Protein AF-A0A2N0WK05-F1 (afdb_monomer)

Structure (mmCIF, N/CA/C/O backbone):
data_AF-A0A2N0WK05-F1
#
_entry.id   AF-A0A2N0WK05-F1
#
loop_
_atom_site.group_PDB
_atom_site.id
_atom_site.type_symbol
_atom_site.label_atom_id
_atom_site.label_alt_id
_atom_site.label_comp_id
_atom_site.label_asym_id
_atom_site.label_entity_id
_atom_site.label_seq_id
_atom_site.pdbx_PDB_ins_code
_atom_site.Cartn_x
_atom_site.Cartn_y
_atom_site.Cartn_z
_atom_site.occupancy
_atom_site.B_iso_or_equiv
_atom_site.auth_seq_id
_atom_site.auth_comp_id
_atom_site.auth_asym_id
_atom_site.auth_atom_id
_atom_site.pdbx_PDB_model_num
ATOM 1 N N . MET A 1 1 ? -15.707 -6.111 67.944 1.00 56.09 1 MET A N 1
ATOM 2 C CA . MET A 1 1 ? -16.858 -5.560 67.193 1.00 56.09 1 MET A CA 1
ATOM 3 C C . MET A 1 1 ? -16.724 -6.007 65.743 1.00 56.09 1 MET A C 1
ATOM 5 O O . MET A 1 1 ? -15.690 -5.738 65.147 1.00 56.09 1 MET A O 1
ATOM 9 N N . LYS A 1 2 ? -17.686 -6.770 65.205 1.00 65.88 2 LYS A N 1
ATOM 10 C CA . LYS A 1 2 ? -17.679 -7.183 63.790 1.00 65.88 2 LYS A CA 1
ATOM 11 C C . LYS A 1 2 ? -18.121 -5.987 62.946 1.00 65.88 2 LYS A C 1
ATOM 13 O O . LYS A 1 2 ? -19.257 -5.546 63.071 1.00 65.88 2 LYS A O 1
ATOM 18 N N . SER A 1 3 ? -17.214 -5.458 62.132 1.00 69.88 3 SER A N 1
ATOM 19 C CA . SER A 1 3 ? -17.538 -4.490 61.083 1.00 69.88 3 SER A CA 1
ATOM 20 C C . SER A 1 3 ? -18.570 -5.119 60.139 1.00 69.88 3 SER A C 1
ATOM 22 O O . SER A 1 3 ? -18.295 -6.155 59.534 1.00 69.88 3 SER A O 1
ATOM 24 N N . MET A 1 4 ? -19.775 -4.549 60.061 1.00 72.00 4 MET A N 1
ATOM 25 C CA . MET A 1 4 ? -20.747 -4.926 59.036 1.00 72.00 4 MET A CA 1
ATOM 26 C C . MET A 1 4 ? -20.254 -4.371 57.701 1.00 72.00 4 MET A C 1
ATOM 28 O O . MET A 1 4 ? -20.250 -3.159 57.487 1.00 72.00 4 MET A O 1
ATOM 32 N N . GLN A 1 5 ? -19.822 -5.262 56.813 1.00 75.56 5 GLN A N 1
ATOM 33 C CA . GLN A 1 5 ? -19.446 -4.916 55.449 1.00 75.56 5 GLN A CA 1
ATOM 34 C C . GLN A 1 5 ? -20.690 -4.362 54.735 1.00 75.56 5 GLN A C 1
ATOM 36 O O . GLN A 1 5 ? -21.658 -5.088 54.508 1.00 75.56 5 GLN A O 1
ATOM 41 N N . LYS A 1 6 ? -20.699 -3.059 54.433 1.00 78.12 6 LYS A N 1
ATOM 42 C CA . LYS A 1 6 ? -21.744 -2.449 53.602 1.00 78.12 6 LYS A CA 1
ATOM 43 C C . LYS A 1 6 ? -21.593 -2.996 52.181 1.00 78.12 6 LYS A C 1
ATOM 45 O O . LYS A 1 6 ? -20.545 -2.815 51.567 1.00 78.12 6 LYS A O 1
ATOM 50 N N . GLY A 1 7 ? -22.612 -3.703 51.696 1.00 80.00 7 GLY A N 1
ATOM 51 C CA . GLY A 1 7 ? -22.681 -4.160 50.309 1.00 80.00 7 GLY A CA 1
ATOM 52 C C . GLY A 1 7 ? -22.944 -3.002 49.343 1.00 80.00 7 GLY A C 1
ATOM 53 O O . GLY A 1 7 ? -23.499 -1.978 49.737 1.00 80.00 7 GLY A O 1
ATOM 54 N N . PHE A 1 8 ? -22.544 -3.184 48.085 1.00 82.50 8 PHE A N 1
ATOM 55 C CA . PHE A 1 8 ? -22.825 -2.261 46.982 1.00 82.50 8 PHE A CA 1
ATOM 56 C C . PHE A 1 8 ? -24.321 -2.292 46.635 1.00 82.50 8 PHE A C 1
ATOM 58 O O . PHE A 1 8 ? -24.927 -3.368 46.633 1.00 82.50 8 PHE A O 1
ATOM 65 N N . THR A 1 9 ? -24.932 -1.147 46.332 1.00 92.25 9 THR A N 1
ATOM 66 C CA . THR A 1 9 ? -26.345 -1.103 45.931 1.00 92.25 9 THR A CA 1
ATOM 67 C C . THR A 1 9 ? -26.509 -1.414 44.442 1.00 92.25 9 THR A C 1
ATOM 69 O O . THR A 1 9 ? -25.657 -1.090 43.612 1.00 92.25 9 THR A O 1
ATOM 72 N N . LEU A 1 10 ? -27.647 -2.009 44.071 1.00 90.81 10 LEU A N 1
ATOM 73 C CA . LEU A 1 10 ? -28.000 -2.217 42.660 1.00 90.81 10 LEU A CA 1
ATOM 74 C C . LEU A 1 10 ? -28.067 -0.896 41.881 1.00 90.81 10 LEU A C 1
ATOM 76 O O . LEU A 1 10 ? -27.712 -0.863 40.706 1.00 90.81 10 LEU A O 1
ATOM 80 N N . ILE A 1 11 ? -28.480 0.190 42.539 1.00 92.62 11 ILE A N 1
ATOM 81 C CA . ILE A 1 11 ? -28.566 1.519 41.926 1.00 92.62 11 ILE A CA 1
ATOM 82 C C . ILE A 1 11 ? -27.168 2.053 41.601 1.00 92.62 11 ILE A C 1
ATOM 84 O O . ILE A 1 11 ? -26.949 2.528 40.489 1.00 92.62 11 ILE A O 1
ATOM 88 N N . GLU A 1 12 ? -26.204 1.927 42.518 1.00 91.94 12 GLU A N 1
ATOM 89 C CA . GLU A 1 12 ? -24.815 2.322 42.248 1.00 91.94 12 GLU A CA 1
ATOM 90 C C . GLU A 1 12 ? -24.239 1.532 41.070 1.00 91.94 12 GLU A C 1
ATOM 92 O O . GLU A 1 12 ? -23.604 2.110 40.189 1.00 91.94 12 GLU A O 1
ATOM 97 N N . LEU A 1 13 ? -24.516 0.228 40.996 1.00 90.81 13 LEU A N 1
ATOM 98 C CA . LEU A 1 13 ? -24.045 -0.601 39.889 1.00 90.81 13 LEU A CA 1
ATOM 99 C C . LEU A 1 13 ? -24.690 -0.200 38.552 1.00 90.81 13 LEU A C 1
ATOM 101 O O . LEU A 1 13 ? -23.999 -0.113 37.538 1.00 90.81 13 LEU A O 1
ATOM 105 N N . MET A 1 14 ? -25.988 0.109 38.537 1.00 93.00 14 MET A N 1
ATOM 106 C CA . MET A 1 14 ? -26.691 0.556 37.329 1.00 93.00 14 MET A CA 1
ATOM 107 C C . MET A 1 14 ? -26.177 1.901 36.803 1.00 93.00 14 MET A C 1
ATOM 109 O O . MET A 1 14 ? -26.018 2.057 35.592 1.00 93.00 14 MET A O 1
ATOM 113 N N . ILE A 1 15 ? -25.866 2.854 37.689 1.00 95.50 15 ILE A N 1
ATOM 114 C CA . ILE A 1 15 ? -25.295 4.149 37.288 1.00 95.50 15 ILE A CA 1
ATOM 115 C C . ILE A 1 15 ? -23.909 3.951 36.667 1.00 95.50 15 ILE A C 1
ATOM 117 O O . ILE A 1 15 ? -23.612 4.532 35.623 1.00 95.50 15 ILE A O 1
ATOM 121 N N . VAL A 1 16 ? -23.074 3.092 37.259 1.00 96.25 16 VAL A N 1
ATOM 122 C CA . VAL A 1 16 ? -21.741 2.788 36.718 1.00 96.25 16 VAL A CA 1
ATOM 123 C C . VAL A 1 16 ? -21.843 2.181 35.317 1.00 96.25 16 VAL A C 1
ATOM 125 O O . VAL A 1 16 ? -21.146 2.630 34.407 1.00 96.25 16 VAL A O 1
ATOM 128 N N . VAL A 1 17 ? -22.747 1.220 35.105 1.00 95.50 17 VAL A N 1
ATOM 129 C CA . VAL A 1 17 ? -22.964 0.616 33.779 1.00 95.50 17 VAL A CA 1
ATOM 130 C C . VAL A 1 17 ? -23.459 1.652 32.767 1.00 95.50 17 VAL A C 1
ATOM 132 O O . VAL A 1 17 ? -22.986 1.655 31.631 1.00 95.50 17 VAL A O 1
ATOM 135 N N . ALA A 1 18 ? -24.349 2.567 33.166 1.00 96.38 18 ALA A N 1
ATOM 136 C CA . ALA A 1 18 ? -24.832 3.632 32.288 1.00 96.38 18 ALA A CA 1
ATOM 137 C C . ALA A 1 18 ? -23.696 4.566 31.829 1.00 96.38 18 ALA A C 1
ATOM 139 O O . ALA A 1 18 ? -23.585 4.866 30.639 1.00 96.38 18 ALA A O 1
ATOM 140 N N . ILE A 1 19 ? -22.811 4.971 32.744 1.00 97.19 19 ILE A N 1
ATOM 141 C CA . ILE A 1 19 ? -21.651 5.816 32.418 1.00 97.19 19 ILE A CA 1
ATOM 142 C C . ILE A 1 19 ? -20.679 5.067 31.495 1.00 97.19 19 ILE A C 1
ATOM 144 O O . ILE A 1 19 ? -20.250 5.621 30.481 1.00 97.19 19 ILE A O 1
ATOM 148 N N . ILE A 1 20 ? -20.371 3.799 31.796 1.00 96.62 20 ILE A N 1
ATOM 149 C CA . ILE A 1 20 ? -19.519 2.958 30.938 1.00 96.62 20 ILE A CA 1
ATOM 150 C C . ILE A 1 20 ? -20.136 2.817 29.542 1.00 96.62 20 ILE A C 1
ATOM 152 O O . ILE A 1 20 ? -19.410 2.905 28.555 1.00 96.62 20 ILE A O 1
ATOM 156 N N . GLY A 1 21 ? -21.459 2.662 29.440 1.00 96.56 21 GLY A N 1
ATOM 157 C CA . GLY A 1 21 ? -22.171 2.575 28.165 1.00 96.56 21 GLY A CA 1
ATOM 158 C C . GLY A 1 21 ? -21.974 3.810 27.282 1.00 96.56 21 GLY A C 1
ATOM 159 O O . GLY A 1 21 ? -21.650 3.674 26.102 1.00 96.56 21 GLY A O 1
ATOM 160 N N . ILE A 1 22 ? -22.093 5.013 27.856 1.00 96.12 22 ILE A N 1
ATOM 161 C CA . ILE A 1 22 ? -21.879 6.277 27.128 1.00 96.12 22 ILE A CA 1
ATOM 162 C C . ILE A 1 22 ? -20.422 6.397 26.664 1.00 96.12 22 ILE A C 1
ATOM 164 O O . ILE A 1 22 ? -20.163 6.712 25.501 1.00 96.12 22 ILE A O 1
ATOM 168 N N . LEU A 1 23 ? -19.463 6.110 27.551 1.00 96.38 23 LEU A N 1
ATOM 169 C CA . LEU A 1 23 ? -18.039 6.176 27.215 1.00 96.38 23 LEU A CA 1
ATOM 170 C C . LEU A 1 23 ? -17.668 5.159 26.129 1.00 96.38 23 LEU A C 1
ATOM 172 O O . LEU A 1 23 ? -16.959 5.501 25.183 1.00 96.38 23 LEU A O 1
ATOM 176 N N . ALA A 1 24 ? -18.180 3.930 26.224 1.00 95.12 24 ALA A N 1
ATOM 177 C CA . ALA A 1 24 ? -17.930 2.865 25.259 1.00 95.12 24 ALA A CA 1
ATOM 178 C C . ALA A 1 24 ? -18.468 3.210 23.862 1.00 95.12 24 ALA A C 1
ATOM 180 O O . ALA A 1 24 ? -17.778 2.961 22.872 1.00 95.12 24 ALA A O 1
ATOM 181 N N . ALA A 1 25 ? -19.647 3.836 23.772 1.00 95.00 25 ALA A N 1
ATOM 182 C CA . ALA A 1 25 ? -20.251 4.229 22.497 1.00 95.00 25 ALA A CA 1
ATOM 183 C C . ALA A 1 25 ? -19.368 5.195 21.683 1.00 95.00 25 ALA A C 1
ATOM 185 O O . ALA A 1 25 ? -19.354 5.125 20.456 1.00 95.00 25 ALA A O 1
ATOM 186 N N . ILE A 1 26 ? -18.600 6.061 22.350 1.00 93.38 26 ILE A N 1
ATOM 187 C CA . ILE A 1 26 ? -17.682 7.013 21.702 1.00 93.38 26 ILE A CA 1
ATOM 188 C C . ILE A 1 26 ? -16.287 6.396 21.526 1.00 93.38 26 ILE A C 1
ATOM 190 O O . ILE A 1 26 ? -15.659 6.538 20.474 1.00 93.38 26 ILE A O 1
ATOM 194 N N . ALA A 1 27 ? -15.793 5.693 22.549 1.00 93.19 27 ALA A N 1
ATOM 195 C CA . ALA A 1 27 ? -14.431 5.173 22.578 1.00 93.19 27 ALA A CA 1
ATOM 196 C C . ALA A 1 27 ? -14.214 4.009 21.602 1.00 93.19 27 ALA A C 1
ATOM 198 O O . ALA A 1 27 ? -13.174 3.955 20.944 1.00 93.19 27 ALA A O 1
ATOM 199 N N . ILE A 1 28 ? -15.181 3.093 21.465 1.00 93.06 28 ILE A N 1
ATOM 200 C CA . ILE A 1 28 ? -15.025 1.896 20.624 1.00 93.06 28 ILE A CA 1
ATOM 201 C C . ILE A 1 28 ? -14.844 2.268 19.139 1.00 93.06 28 ILE A C 1
ATOM 203 O O . ILE A 1 28 ? -13.849 1.828 18.554 1.00 93.06 28 ILE A O 1
ATOM 207 N N . PRO A 1 29 ? -15.697 3.105 18.510 1.00 91.19 29 PRO A N 1
ATOM 208 C CA . PRO A 1 29 ? -15.520 3.474 17.101 1.00 91.19 29 PRO A CA 1
ATOM 209 C C . PRO A 1 29 ? -14.219 4.245 16.833 1.00 91.19 29 PRO A C 1
ATOM 211 O O . PRO A 1 29 ? -13.572 4.062 15.792 1.00 91.19 29 PRO A O 1
ATOM 214 N N . ALA A 1 30 ? -13.807 5.096 17.779 1.00 92.44 30 ALA A N 1
ATOM 215 C CA . ALA A 1 30 ? -12.555 5.839 17.692 1.00 92.44 30 ALA A CA 1
ATOM 216 C C . ALA A 1 30 ? -11.341 4.897 17.755 1.00 92.44 30 ALA A C 1
ATOM 218 O O . ALA A 1 30 ? -10.457 4.971 16.895 1.00 92.44 30 ALA A O 1
ATOM 219 N N . TYR A 1 31 ? -11.332 3.961 18.708 1.00 94.44 31 TYR A N 1
ATOM 220 C CA . TYR A 1 31 ? -10.274 2.962 18.859 1.00 94.44 31 TYR A CA 1
ATOM 221 C C . TYR A 1 31 ? -10.195 2.016 17.653 1.00 94.44 31 TYR A C 1
ATOM 223 O O . TYR A 1 31 ? -9.109 1.753 17.134 1.00 94.44 31 TYR A O 1
ATOM 231 N N . GLN A 1 32 ? -11.336 1.566 17.126 1.00 93.12 32 GLN A N 1
ATOM 232 C CA . GLN A 1 32 ? -11.389 0.787 15.884 1.00 93.12 32 GLN A CA 1
ATOM 233 C C . GLN A 1 32 ? -10.756 1.557 14.719 1.00 93.12 32 GLN A C 1
ATOM 235 O O . GLN A 1 32 ? -9.907 1.031 14.007 1.00 93.12 32 GLN A O 1
ATOM 240 N N . SER A 1 33 ? -11.089 2.839 14.560 1.00 93.19 33 SER A N 1
ATOM 241 C CA . SER A 1 33 ? -10.515 3.653 13.484 1.00 93.19 33 SER A CA 1
ATOM 242 C C . SER A 1 33 ? -9.012 3.896 13.643 1.00 93.19 33 SER A C 1
ATOM 244 O O . SER A 1 33 ? -8.307 4.041 12.645 1.00 93.19 33 SER A O 1
ATOM 246 N N . TYR A 1 34 ? -8.511 3.962 14.877 1.00 94.19 34 TYR A N 1
ATOM 247 C CA . TYR A 1 34 ? -7.077 4.039 15.152 1.00 94.19 34 TYR A CA 1
ATOM 248 C C . TYR A 1 34 ? -6.370 2.722 14.810 1.00 94.19 34 TYR A C 1
ATOM 250 O O . TYR A 1 34 ? -5.414 2.723 14.042 1.00 94.19 34 TYR A O 1
ATOM 258 N N . THR A 1 35 ? -6.885 1.589 15.293 1.00 95.06 35 THR A N 1
ATOM 259 C CA . THR A 1 35 ? -6.287 0.271 15.024 1.00 95.06 35 THR A CA 1
ATOM 260 C C . THR A 1 35 ? -6.274 -0.072 13.534 1.00 95.06 35 THR A C 1
ATOM 262 O O . THR A 1 35 ? -5.276 -0.598 13.045 1.00 95.06 35 THR A O 1
ATOM 265 N N . ILE A 1 36 ? -7.324 0.285 12.785 1.00 95.94 36 ILE A N 1
ATOM 266 C CA . ILE A 1 36 ? -7.351 0.136 11.323 1.00 95.94 36 ILE A CA 1
ATOM 267 C C . ILE A 1 36 ? -6.244 0.979 10.669 1.00 95.94 36 ILE A C 1
ATOM 269 O O . ILE A 1 36 ? -5.499 0.448 9.852 1.00 95.94 36 ILE A O 1
ATOM 273 N N . ARG A 1 37 ? -6.073 2.253 11.056 1.00 95.94 37 ARG A N 1
ATOM 274 C CA . ARG A 1 37 ? -4.995 3.125 10.538 1.00 95.94 37 ARG A CA 1
ATOM 275 C C . ARG A 1 37 ? -3.596 2.566 10.803 1.00 95.94 37 ARG A C 1
ATOM 277 O O . ARG A 1 37 ? -2.729 2.632 9.929 1.00 95.94 37 ARG A O 1
ATOM 284 N N . THR A 1 38 ? -3.378 1.989 11.983 1.00 95.12 38 THR A N 1
ATOM 285 C CA . THR A 1 38 ? -2.098 1.358 12.332 1.00 95.12 38 THR A CA 1
ATOM 286 C C . THR A 1 38 ? -1.820 0.149 11.438 1.00 95.12 38 THR A C 1
ATOM 288 O O . THR A 1 38 ? -0.740 0.047 10.864 1.00 95.12 38 THR A O 1
ATOM 291 N N . LYS A 1 39 ? -2.816 -0.721 11.241 1.00 95.81 39 LYS A N 1
ATOM 292 C CA . LYS A 1 39 ? -2.711 -1.898 10.361 1.00 95.81 39 LYS A CA 1
ATOM 293 C C . LYS A 1 39 ? -2.584 -1.531 8.877 1.00 95.81 39 LYS A C 1
ATOM 295 O O . LYS A 1 39 ? -1.922 -2.226 8.118 1.00 95.81 39 LYS A O 1
ATOM 300 N N . VAL A 1 40 ? -3.180 -0.420 8.446 1.00 96.56 40 VAL A N 1
ATOM 301 C CA . VAL A 1 40 ? -2.957 0.127 7.099 1.00 96.56 40 VAL A CA 1
ATOM 302 C C . VAL A 1 40 ? -1.494 0.525 6.928 1.00 96.56 40 VAL A C 1
ATOM 304 O O . VAL A 1 40 ? -0.852 0.123 5.958 1.00 96.56 40 VAL A O 1
ATOM 307 N N . THR A 1 41 ? -0.956 1.270 7.894 1.00 95.50 41 THR A N 1
ATOM 308 C CA . THR A 1 41 ? 0.445 1.709 7.880 1.00 95.50 41 THR A CA 1
ATOM 309 C C . THR A 1 41 ? 1.411 0.524 7.882 1.00 95.50 41 THR A C 1
ATOM 311 O O . THR A 1 41 ? 2.408 0.576 7.172 1.00 95.50 41 THR A O 1
ATOM 314 N N . GLU A 1 42 ? 1.094 -0.574 8.575 1.00 95.56 42 GLU A N 1
ATOM 315 C CA . GLU A 1 42 ? 1.864 -1.827 8.502 1.00 95.56 42 GLU A CA 1
ATOM 316 C C . GLU A 1 42 ? 2.053 -2.288 7.045 1.00 95.56 42 GLU A C 1
ATOM 318 O O . GLU A 1 42 ? 3.182 -2.522 6.615 1.00 95.56 42 GLU A O 1
ATOM 323 N N . GLY A 1 43 ? 0.985 -2.317 6.240 1.00 96.00 43 GLY A N 1
ATOM 324 C CA . GLY A 1 43 ? 1.084 -2.665 4.817 1.00 96.00 43 GLY A CA 1
ATOM 325 C C . GLY A 1 43 ? 1.996 -1.730 4.021 1.00 96.00 43 GLY A C 1
ATOM 326 O O . GLY A 1 43 ? 2.810 -2.195 3.226 1.00 96.00 43 GLY A O 1
ATOM 327 N N . LEU A 1 44 ? 1.941 -0.423 4.292 1.00 96.50 44 LEU A N 1
ATOM 328 C CA . LEU A 1 44 ? 2.844 0.554 3.672 1.00 96.50 44 LEU A CA 1
ATOM 329 C C . LEU A 1 44 ? 4.308 0.338 4.084 1.00 96.50 44 LEU A C 1
ATOM 331 O O . LEU A 1 44 ? 5.204 0.501 3.257 1.00 96.50 44 LEU A O 1
ATOM 335 N N . THR A 1 45 ? 4.561 -0.049 5.340 1.00 96.69 45 THR A N 1
ATOM 336 C CA . THR A 1 45 ? 5.918 -0.368 5.810 1.00 96.69 45 THR A CA 1
ATOM 337 C C . THR A 1 45 ? 6.454 -1.645 5.173 1.00 96.69 45 THR A C 1
ATOM 339 O O . THR A 1 45 ? 7.597 -1.658 4.724 1.00 96.69 45 THR A O 1
ATOM 342 N N . LEU A 1 46 ? 5.627 -2.685 5.038 1.00 96.31 46 LEU A N 1
ATOM 343 C CA . LEU A 1 46 ? 6.001 -3.932 4.366 1.00 96.31 46 LEU A CA 1
ATOM 344 C C . LEU A 1 46 ? 6.283 -3.708 2.872 1.00 96.31 46 LEU A C 1
ATOM 346 O O . LEU A 1 46 ? 7.201 -4.307 2.313 1.00 96.31 46 LEU A O 1
ATOM 350 N N . ALA A 1 47 ? 5.552 -2.787 2.240 1.00 97.31 47 ALA A N 1
ATOM 351 C CA . ALA A 1 47 ? 5.769 -2.407 0.850 1.00 97.31 47 ALA A CA 1
ATOM 352 C C . ALA A 1 47 ? 7.045 -1.572 0.623 1.00 97.31 47 ALA A C 1
ATOM 354 O O . ALA A 1 47 ? 7.427 -1.360 -0.526 1.00 97.31 47 ALA A O 1
ATOM 355 N N . SER A 1 48 ? 7.737 -1.103 1.670 1.00 97.12 48 SER A N 1
ATOM 356 C CA . SER A 1 48 ? 8.989 -0.343 1.504 1.00 97.12 48 SER A CA 1
ATOM 357 C C . SER A 1 48 ? 10.087 -1.166 0.820 1.00 97.12 48 SER A C 1
ATOM 359 O O . SER A 1 48 ? 10.756 -0.660 -0.077 1.00 97.12 48 SER A O 1
ATOM 361 N N . ALA A 1 49 ? 10.207 -2.453 1.159 1.00 96.56 49 ALA A N 1
ATOM 362 C CA . ALA A 1 49 ? 11.133 -3.367 0.496 1.00 96.56 49 ALA A CA 1
ATOM 363 C C . ALA A 1 49 ? 10.755 -3.595 -0.979 1.00 96.56 49 ALA A C 1
ATOM 365 O O . ALA A 1 49 ? 11.633 -3.612 -1.839 1.00 96.56 49 ALA A O 1
ATOM 366 N N . ALA A 1 50 ? 9.455 -3.674 -1.291 1.00 97.75 50 ALA A N 1
ATOM 367 C CA . ALA A 1 50 ? 8.976 -3.754 -2.671 1.00 97.75 50 ALA A CA 1
ATOM 368 C C . ALA A 1 50 ? 9.324 -2.486 -3.471 1.00 97.75 50 ALA A C 1
ATOM 370 O O . ALA A 1 50 ? 9.770 -2.586 -4.612 1.00 97.75 50 ALA A O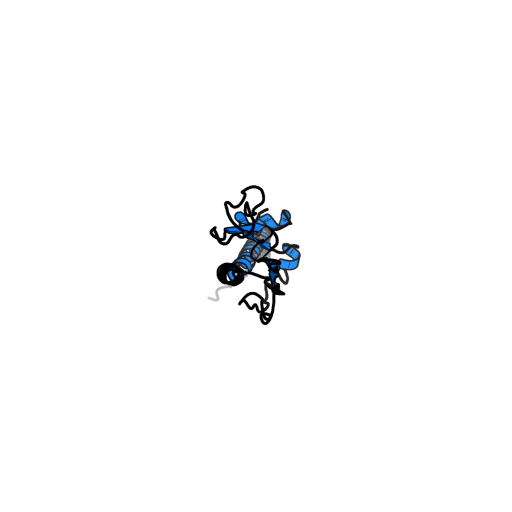 1
ATOM 371 N N . LYS A 1 51 ? 9.201 -1.292 -2.868 1.00 98.00 51 LYS A N 1
ATOM 372 C CA . LYS A 1 51 ? 9.620 -0.028 -3.503 1.00 98.00 51 LYS A CA 1
ATOM 373 C C . LYS A 1 51 ? 11.102 -0.035 -3.862 1.00 98.00 51 LYS A C 1
ATOM 375 O O . LYS A 1 51 ? 11.463 0.347 -4.974 1.00 98.00 51 LYS A O 1
ATOM 380 N N . THR A 1 52 ? 11.948 -0.483 -2.937 1.00 97.44 52 THR A N 1
ATOM 381 C CA . THR A 1 52 ? 13.389 -0.616 -3.182 1.00 97.44 52 THR A CA 1
ATOM 382 C C . THR A 1 52 ? 13.663 -1.595 -4.318 1.00 97.44 52 THR A C 1
ATOM 384 O O . THR A 1 52 ? 14.409 -1.256 -5.230 1.00 97.44 52 THR A O 1
ATOM 387 N N . ALA A 1 53 ? 13.003 -2.757 -4.325 1.00 97.19 53 ALA A N 1
ATOM 388 C CA . ALA A 1 53 ? 13.188 -3.758 -5.372 1.00 97.19 53 ALA A CA 1
ATOM 389 C C . ALA A 1 53 ? 12.781 -3.245 -6.762 1.00 97.19 53 ALA A C 1
ATOM 391 O O . ALA A 1 53 ? 13.480 -3.514 -7.739 1.00 97.19 53 ALA A O 1
ATOM 392 N N . VAL A 1 54 ? 11.692 -2.472 -6.866 1.00 97.31 54 VAL A N 1
ATOM 393 C CA . VAL A 1 54 ? 11.297 -1.805 -8.120 1.00 97.31 54 VAL A CA 1
ATOM 394 C C . VAL A 1 54 ? 12.371 -0.821 -8.573 1.00 97.31 54 VAL A C 1
ATOM 396 O O . VAL A 1 54 ? 12.795 -0.879 -9.726 1.00 97.31 54 VAL A O 1
ATOM 399 N N . ALA A 1 55 ? 12.833 0.052 -7.674 1.00 96.38 55 ALA A N 1
ATOM 400 C CA . ALA A 1 55 ? 13.832 1.066 -7.998 1.00 96.38 55 ALA A CA 1
ATOM 401 C C . ALA A 1 55 ? 15.170 0.446 -8.434 1.00 96.38 55 ALA A C 1
ATOM 403 O O . ALA A 1 55 ? 15.737 0.862 -9.440 1.00 96.38 55 ALA A O 1
ATOM 404 N N . GLU A 1 56 ? 15.650 -0.578 -7.727 1.00 95.19 56 GLU A N 1
ATOM 405 C CA . GLU A 1 56 ? 16.889 -1.286 -8.060 1.00 95.19 56 GLU A CA 1
ATOM 406 C C . GLU A 1 56 ? 16.769 -2.057 -9.380 1.00 95.19 56 GLU A C 1
ATOM 408 O O . GLU A 1 56 ? 17.644 -1.961 -10.242 1.00 95.19 56 GLU A O 1
ATOM 413 N N . THR A 1 57 ? 15.666 -2.784 -9.578 1.00 95.31 57 THR A N 1
ATOM 414 C CA . THR A 1 57 ? 15.437 -3.548 -10.814 1.00 95.31 57 THR A CA 1
ATOM 415 C C . THR A 1 57 ? 15.388 -2.618 -12.023 1.00 95.31 57 THR A C 1
ATOM 417 O O . THR A 1 57 ? 15.967 -2.931 -13.061 1.00 95.31 57 THR A O 1
ATOM 420 N N . PHE A 1 58 ? 14.732 -1.464 -11.891 1.00 95.00 58 PHE A N 1
ATOM 421 C CA . PHE A 1 58 ? 14.660 -0.475 -12.961 1.00 95.00 58 PHE A CA 1
ATOM 422 C C . PHE A 1 58 ? 16.009 0.218 -13.213 1.00 95.00 58 PHE A C 1
ATOM 424 O O . PHE A 1 58 ? 16.360 0.450 -14.362 1.00 95.00 58 PHE A O 1
ATOM 431 N N . ALA A 1 59 ? 16.791 0.504 -12.168 1.00 93.38 59 ALA A N 1
ATOM 432 C CA . ALA A 1 59 ? 18.098 1.151 -12.304 1.00 93.38 59 ALA A CA 1
ATOM 433 C C . ALA A 1 59 ? 19.194 0.228 -12.869 1.00 93.38 59 ALA A C 1
ATOM 435 O O . ALA A 1 59 ? 20.163 0.704 -13.453 1.00 93.38 59 ALA A O 1
ATOM 436 N N . THR A 1 60 ? 19.079 -1.086 -12.666 1.00 93.00 60 THR A N 1
ATOM 437 C CA . THR A 1 60 ? 20.089 -2.067 -13.107 1.00 93.00 60 THR A CA 1
ATOM 438 C C . THR A 1 60 ? 19.788 -2.668 -14.478 1.00 93.00 60 THR A C 1
ATOM 440 O O . THR A 1 60 ? 20.696 -3.162 -15.152 1.00 93.00 60 THR A O 1
ATOM 443 N N . ARG A 1 61 ? 18.526 -2.639 -14.920 1.00 91.94 61 ARG A N 1
ATOM 444 C CA . ARG A 1 61 ? 18.127 -3.133 -16.240 1.00 91.94 61 ARG A CA 1
ATOM 445 C C . ARG A 1 61 ? 18.170 -2.013 -17.266 1.00 91.94 61 ARG A C 1
ATOM 447 O O . ARG A 1 61 ? 17.423 -1.054 -17.183 1.00 91.94 61 ARG A O 1
ATOM 454 N N . ASN A 1 62 ? 18.984 -2.194 -18.299 1.00 89.62 62 ASN A N 1
ATOM 455 C CA . ASN A 1 62 ? 19.096 -1.207 -19.375 1.00 89.62 62 ASN A CA 1
ATOM 456 C C . ASN A 1 62 ? 18.107 -1.445 -20.528 1.00 89.62 62 ASN A C 1
ATOM 458 O O . ASN A 1 62 ? 17.840 -0.523 -21.290 1.00 89.62 62 ASN A O 1
ATOM 462 N N . THR A 1 63 ? 17.600 -2.675 -20.698 1.00 92.88 63 THR A N 1
ATOM 463 C CA . THR A 1 63 ? 16.708 -3.065 -21.807 1.00 92.88 63 THR A CA 1
ATOM 464 C C . THR A 1 63 ? 15.783 -4.221 -21.418 1.00 92.88 63 THR A C 1
ATOM 466 O O . THR A 1 63 ? 16.044 -4.941 -20.449 1.00 92.88 63 THR A O 1
ATOM 469 N N . GLY A 1 64 ? 14.733 -4.430 -22.217 1.00 93.62 64 GLY A N 1
ATOM 470 C CA . GLY A 1 64 ? 13.832 -5.576 -22.115 1.00 93.62 64 GLY A CA 1
ATOM 471 C C . GLY A 1 64 ? 12.713 -5.399 -21.091 1.00 93.62 64 GLY A C 1
ATOM 472 O O . GLY A 1 64 ? 12.506 -4.315 -20.550 1.00 93.62 64 GLY A O 1
ATOM 473 N N . ALA A 1 65 ? 11.988 -6.490 -20.847 1.00 95.88 65 ALA A N 1
ATOM 474 C CA . ALA A 1 65 ? 10.855 -6.530 -19.932 1.00 95.88 65 ALA A CA 1
ATOM 475 C C . ALA A 1 65 ? 11.259 -6.988 -18.518 1.00 95.88 65 ALA A C 1
ATOM 477 O O . ALA A 1 65 ? 12.254 -7.697 -18.322 1.00 95.88 65 ALA A O 1
ATOM 478 N N . VAL A 1 66 ? 10.429 -6.631 -17.541 1.00 96.44 66 VAL A N 1
ATOM 479 C CA . VAL A 1 66 ? 10.444 -7.155 -16.170 1.00 96.44 66 VAL A CA 1
ATOM 480 C C . VAL A 1 66 ? 9.137 -7.893 -15.932 1.00 96.44 66 VAL A C 1
ATOM 482 O O . VAL A 1 66 ? 8.056 -7.328 -16.104 1.00 96.44 66 VAL A O 1
ATOM 485 N N . ALA A 1 67 ? 9.222 -9.158 -15.528 1.00 96.69 67 ALA A N 1
ATOM 486 C CA . ALA A 1 67 ? 8.034 -9.944 -15.225 1.00 96.69 67 ALA A CA 1
ATOM 487 C C . ALA A 1 67 ? 7.334 -9.413 -13.963 1.00 96.69 67 ALA A C 1
ATOM 489 O O . ALA A 1 67 ? 7.990 -9.041 -12.988 1.00 96.69 67 ALA A O 1
ATOM 490 N N . ALA A 1 68 ? 6.000 -9.415 -13.961 1.00 97.25 68 ALA A N 1
ATOM 491 C CA . ALA A 1 68 ? 5.215 -9.046 -12.786 1.00 97.25 68 ALA A CA 1
ATOM 492 C C . ALA A 1 68 ? 5.482 -10.000 -11.609 1.00 97.25 68 ALA A C 1
ATOM 494 O O . ALA A 1 68 ? 5.698 -11.198 -11.803 1.00 97.25 68 ALA A O 1
ATOM 495 N N . TYR A 1 69 ? 5.406 -9.474 -10.389 1.00 97.62 69 TYR A N 1
ATOM 496 C CA . TYR A 1 69 ? 5.412 -10.267 -9.166 1.00 97.62 69 TYR A CA 1
ATOM 497 C C . TYR A 1 69 ? 3.978 -10.448 -8.659 1.00 97.62 69 TYR A C 1
ATOM 499 O O . TYR A 1 69 ? 3.266 -9.474 -8.411 1.00 97.62 69 TYR A O 1
ATOM 507 N N . ALA A 1 70 ? 3.560 -11.704 -8.477 1.00 95.19 70 ALA A N 1
ATOM 508 C CA . ALA A 1 70 ? 2.181 -12.072 -8.137 1.00 95.19 70 ALA A CA 1
ATOM 509 C C . ALA A 1 70 ? 1.728 -11.598 -6.744 1.00 95.19 70 ALA A C 1
ATOM 511 O O . ALA A 1 70 ? 0.532 -11.528 -6.468 1.00 95.19 70 ALA A O 1
ATOM 512 N N . GLY A 1 71 ? 2.677 -11.255 -5.872 1.00 95.44 71 GLY A N 1
ATOM 513 C CA . GLY A 1 71 ? 2.401 -10.615 -4.594 1.00 95.44 71 GLY A CA 1
ATOM 514 C C . GLY A 1 71 ? 2.548 -11.487 -3.364 1.00 95.44 71 GLY A C 1
ATOM 515 O O . GLY A 1 71 ? 2.455 -10.952 -2.264 1.00 95.44 71 GLY A O 1
ATOM 516 N N . THR A 1 72 ? 2.807 -12.783 -3.529 1.00 95.81 72 THR A N 1
ATOM 517 C CA . THR A 1 72 ? 3.141 -13.722 -2.452 1.00 95.81 72 THR A CA 1
ATOM 518 C C . THR A 1 72 ? 4.062 -14.822 -2.966 1.00 95.81 72 THR A C 1
ATOM 520 O O . THR A 1 72 ? 3.936 -15.229 -4.121 1.00 95.81 72 THR A O 1
ATOM 523 N N . GLY A 1 73 ? 4.875 -15.391 -2.080 1.00 94.12 73 GLY A N 1
ATOM 524 C CA . GLY A 1 73 ? 5.752 -16.515 -2.382 1.00 94.12 73 GLY A CA 1
ATOM 525 C C . GLY A 1 73 ? 7.081 -16.085 -2.993 1.00 94.12 73 GLY A C 1
ATOM 526 O O . GLY A 1 73 ? 7.501 -14.935 -2.865 1.00 94.12 73 GLY A O 1
ATOM 527 N N . ALA A 1 74 ? 7.751 -17.050 -3.619 1.00 93.06 74 ALA A N 1
ATOM 528 C CA . ALA A 1 74 ? 9.052 -16.824 -4.225 1.00 93.06 74 ALA A CA 1
ATOM 529 C C . ALA A 1 74 ? 8.951 -15.926 -5.464 1.00 93.06 74 ALA A C 1
ATOM 531 O O . ALA A 1 74 ? 7.966 -15.963 -6.211 1.00 93.06 74 ALA A O 1
ATOM 532 N N . SER A 1 75 ? 10.001 -15.146 -5.693 1.00 89.12 75 SER A N 1
ATOM 533 C CA . SER A 1 75 ? 10.139 -14.347 -6.908 1.00 89.12 75 SER A CA 1
ATOM 534 C C . SER A 1 75 ? 10.289 -15.258 -8.134 1.00 89.12 75 SER A C 1
ATOM 536 O O . SER A 1 75 ? 10.896 -16.329 -8.076 1.00 89.12 75 SER A O 1
ATOM 538 N N . VAL A 1 76 ? 9.713 -14.853 -9.268 1.00 87.31 76 VAL A N 1
ATOM 539 C CA . VAL A 1 76 ? 9.887 -15.575 -10.539 1.00 87.31 76 VAL A CA 1
ATOM 540 C C . VAL A 1 76 ? 11.110 -15.046 -11.285 1.00 87.31 76 VAL A C 1
ATOM 542 O O . VAL A 1 76 ? 11.447 -13.864 -11.197 1.00 87.31 76 VAL A O 1
ATOM 545 N N . ALA A 1 77 ? 11.779 -15.913 -12.048 1.00 87.88 77 ALA A N 1
ATOM 546 C CA . ALA A 1 77 ? 12.950 -15.524 -12.828 1.00 87.88 77 ALA A CA 1
ATOM 547 C C . ALA A 1 77 ? 12.632 -14.341 -13.763 1.00 87.88 77 ALA A C 1
ATOM 549 O O . ALA A 1 77 ? 11.639 -14.355 -14.488 1.00 87.88 77 ALA A O 1
ATOM 550 N N . GLY A 1 78 ? 13.482 -13.311 -13.744 1.00 88.69 78 GLY A N 1
ATOM 551 C CA . GLY A 1 78 ? 13.275 -12.092 -14.535 1.00 88.69 78 GLY A CA 1
ATOM 552 C C . GLY A 1 78 ? 12.273 -11.092 -13.943 1.00 88.69 78 GLY A C 1
ATOM 553 O O . GLY A 1 78 ? 11.986 -10.086 -14.593 1.00 88.69 78 GLY A O 1
ATOM 554 N N . SER A 1 79 ? 11.764 -11.342 -12.734 1.00 93.88 79 SER A N 1
ATOM 555 C CA . SER A 1 79 ? 10.993 -10.376 -11.946 1.00 93.88 79 SER A CA 1
ATOM 556 C C . SER A 1 79 ? 11.891 -9.589 -10.981 1.00 93.88 79 SER A C 1
ATOM 558 O O . SER A 1 79 ? 13.119 -9.595 -11.092 1.00 93.88 79 SER A O 1
ATOM 560 N N . TYR A 1 80 ? 11.254 -8.887 -10.050 1.00 94.94 80 TYR A N 1
ATOM 561 C CA . TYR A 1 80 ? 11.869 -8.127 -8.972 1.00 94.94 80 TYR A CA 1
ATOM 562 C C . TYR A 1 80 ? 12.524 -9.059 -7.948 1.00 94.94 80 TYR A C 1
ATOM 564 O O . TYR A 1 80 ? 11.974 -10.111 -7.624 1.00 94.94 80 TYR A O 1
ATOM 572 N N . GLY A 1 81 ? 13.662 -8.642 -7.385 1.00 93.12 81 GLY A N 1
ATOM 573 C CA . GLY A 1 81 ? 14.322 -9.310 -6.255 1.00 93.12 81 GLY A CA 1
ATOM 574 C C . GLY A 1 81 ? 13.571 -9.101 -4.936 1.00 93.12 81 GLY A C 1
ATOM 575 O O . GLY A 1 81 ? 14.122 -8.558 -3.983 1.00 93.12 81 GLY A O 1
ATOM 576 N N . TYR A 1 82 ? 12.289 -9.455 -4.905 1.00 95.12 82 TYR A N 1
ATOM 577 C CA . TYR A 1 82 ? 11.388 -9.245 -3.781 1.00 95.12 82 TYR A CA 1
ATOM 578 C C . TYR A 1 82 ? 10.511 -10.469 -3.567 1.00 95.12 82 TYR A C 1
ATOM 580 O O . TYR A 1 82 ? 9.934 -11.008 -4.509 1.00 95.12 82 TYR A O 1
ATOM 588 N N . GLU A 1 83 ? 10.375 -10.860 -2.306 1.00 95.25 83 GLU A N 1
ATOM 589 C CA . GLU A 1 83 ? 9.504 -11.944 -1.879 1.00 95.25 83 GLU A CA 1
ATOM 590 C C . GLU A 1 83 ? 8.656 -11.470 -0.710 1.00 95.25 83 GLU A C 1
ATOM 592 O O . GLU A 1 83 ? 9.074 -10.650 0.113 1.00 95.25 83 GLU A O 1
ATOM 597 N N . TYR A 1 84 ? 7.441 -11.992 -0.642 1.00 96.56 84 TYR A N 1
ATOM 598 C CA . TYR A 1 84 ? 6.484 -11.625 0.383 1.00 96.56 84 TYR A CA 1
ATOM 599 C C . TYR A 1 84 ? 5.735 -12.854 0.865 1.00 96.56 84 TYR A C 1
ATOM 601 O O . TYR A 1 84 ? 5.181 -13.615 0.074 1.00 96.56 84 TYR A O 1
ATOM 609 N N . THR A 1 85 ? 5.658 -13.008 2.179 1.00 96.12 85 THR A N 1
ATOM 610 C CA . THR A 1 85 ? 4.817 -14.018 2.815 1.00 96.12 85 THR A CA 1
ATOM 611 C C . THR A 1 85 ? 3.588 -13.326 3.378 1.00 96.12 85 THR A C 1
ATOM 613 O O . THR A 1 85 ? 3.718 -12.378 4.153 1.00 96.12 85 THR A O 1
ATOM 616 N N . ALA A 1 86 ? 2.404 -13.803 2.988 1.00 95.69 86 ALA A N 1
ATOM 617 C CA . ALA A 1 86 ? 1.136 -13.255 3.450 1.00 95.69 86 ALA A CA 1
ATOM 618 C C . ALA A 1 86 ? 1.066 -13.222 4.983 1.00 95.69 86 ALA A C 1
ATOM 620 O O . ALA A 1 86 ? 1.366 -14.210 5.658 1.00 95.69 86 ALA A O 1
ATOM 621 N N . GLY A 1 87 ? 0.667 -12.071 5.518 1.00 92.81 87 GLY A N 1
ATOM 622 C CA . GLY A 1 87 ? 0.463 -11.858 6.943 1.00 92.81 87 GLY A CA 1
ATOM 623 C C . GLY A 1 87 ? -1.017 -11.823 7.322 1.00 92.81 87 GLY A C 1
ATOM 624 O O . GLY A 1 87 ? -1.914 -11.969 6.496 1.00 92.81 87 GLY A O 1
ATOM 625 N N . GLN A 1 88 ? -1.282 -11.549 8.599 1.00 93.50 88 GLN A N 1
ATOM 626 C CA . GLN A 1 88 ? -2.650 -11.486 9.130 1.00 93.50 88 GLN A CA 1
ATOM 627 C C . GLN A 1 88 ? -3.458 -10.303 8.573 1.00 93.50 88 GLN A C 1
ATOM 629 O O . GLN A 1 88 ? -4.664 -10.421 8.368 1.00 93.50 88 GLN A O 1
ATOM 634 N N . ASN A 1 89 ? -2.812 -9.148 8.370 1.00 95.06 89 ASN A N 1
ATOM 635 C CA . ASN A 1 89 ? -3.475 -7.916 7.926 1.00 95.06 89 ASN A CA 1
ATOM 636 C C . ASN A 1 89 ? -3.260 -7.627 6.434 1.00 95.06 89 ASN A C 1
ATOM 638 O O . ASN A 1 89 ? -4.046 -6.886 5.849 1.00 95.06 89 ASN A O 1
ATOM 642 N N . VAL A 1 90 ? -2.229 -8.204 5.816 1.00 97.38 90 VAL A N 1
ATOM 643 C CA . VAL A 1 90 ? -1.842 -7.961 4.422 1.00 97.38 90 VAL A CA 1
ATOM 644 C C . VAL A 1 90 ? -1.793 -9.302 3.700 1.00 97.38 90 VAL A C 1
ATOM 646 O O . VAL A 1 90 ? -0.996 -10.172 4.038 1.00 97.38 90 VAL A O 1
ATOM 649 N N . ALA A 1 91 ? -2.692 -9.472 2.735 1.00 97.31 91 ALA A N 1
ATOM 650 C CA . ALA A 1 91 ? -2.839 -10.694 1.957 1.00 97.31 91 ALA A CA 1
ATOM 651 C C . ALA A 1 91 ? -1.755 -10.812 0.881 1.00 97.31 91 ALA A C 1
ATOM 653 O O . ALA A 1 91 ? -1.226 -11.897 0.663 1.00 97.31 91 ALA A O 1
ATOM 654 N N . SER A 1 92 ? -1.427 -9.708 0.205 1.00 97.75 92 SER A N 1
ATOM 655 C CA . SER A 1 92 ? -0.420 -9.691 -0.857 1.00 97.75 92 SER A CA 1
ATOM 656 C C . SER A 1 92 ? 0.165 -8.298 -1.080 1.00 97.75 92 SER A C 1
ATOM 658 O O . SER A 1 92 ? -0.478 -7.281 -0.801 1.00 97.75 92 SER A O 1
ATOM 660 N N . ILE A 1 93 ? 1.388 -8.268 -1.612 1.00 98.25 93 ILE A N 1
ATOM 661 C CA . ILE A 1 93 ? 2.075 -7.063 -2.094 1.00 98.25 93 ILE A CA 1
ATOM 662 C C . ILE A 1 93 ? 2.565 -7.355 -3.513 1.00 98.25 93 ILE A C 1
ATOM 664 O O . ILE A 1 93 ? 3.706 -7.760 -3.720 1.00 98.25 93 ILE A O 1
ATOM 668 N N . ALA A 1 94 ? 1.664 -7.231 -4.487 1.00 98.12 94 ALA A N 1
ATOM 669 C CA . ALA A 1 94 ? 1.952 -7.511 -5.894 1.00 98.12 94 ALA A CA 1
ATOM 670 C C . ALA A 1 94 ? 2.680 -6.340 -6.553 1.00 98.12 94 ALA A C 1
ATOM 672 O O . ALA A 1 94 ? 2.474 -5.194 -6.162 1.00 98.12 94 ALA A O 1
ATOM 673 N N . ILE A 1 95 ? 3.502 -6.622 -7.563 1.00 98.44 95 ILE A N 1
ATOM 674 C CA . ILE A 1 95 ? 4.207 -5.601 -8.345 1.00 98.44 95 ILE A CA 1
ATOM 675 C C . ILE A 1 95 ? 3.892 -5.846 -9.819 1.00 98.44 95 ILE A C 1
ATOM 677 O O . ILE A 1 95 ? 4.161 -6.932 -10.338 1.00 98.44 95 ILE A O 1
ATOM 681 N N . ALA A 1 96 ? 3.309 -4.857 -10.492 1.0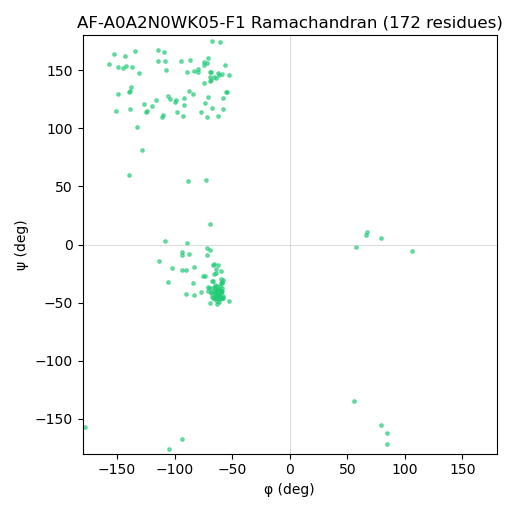0 98.12 96 ALA A N 1
ATOM 682 C CA . ALA A 1 96 ? 3.061 -4.923 -11.927 1.00 98.12 96 ALA A CA 1
ATOM 683 C C . ALA A 1 96 ? 4.384 -5.050 -12.693 1.00 98.12 96 ALA A C 1
ATOM 685 O O . ALA A 1 96 ? 5.393 -4.501 -12.269 1.00 98.12 96 ALA A O 1
ATOM 686 N N . GLY A 1 97 ? 4.385 -5.775 -13.811 1.00 97.00 97 GLY A N 1
ATOM 687 C CA . GLY A 1 97 ? 5.572 -5.892 -14.659 1.00 97.00 97 GLY A CA 1
ATOM 688 C C . GLY A 1 97 ? 5.929 -4.573 -15.344 1.00 97.00 97 GLY A C 1
ATOM 689 O O . GLY A 1 97 ? 5.195 -3.592 -15.250 1.00 97.00 97 GLY A O 1
ATOM 690 N N . ILE A 1 98 ? 7.051 -4.577 -16.059 1.00 97.00 98 ILE A N 1
ATOM 691 C CA . ILE A 1 98 ? 7.448 -3.497 -16.970 1.00 97.00 98 ILE A CA 1
ATOM 692 C C . ILE A 1 98 ? 7.556 -4.112 -18.358 1.00 97.00 98 ILE A C 1
ATOM 694 O O . ILE A 1 98 ? 8.336 -5.045 -18.547 1.00 97.00 98 ILE A O 1
ATOM 698 N N . GLY A 1 99 ? 6.766 -3.629 -19.316 1.00 95.31 99 GLY A N 1
ATOM 699 C CA . GLY A 1 99 ? 6.767 -4.178 -20.677 1.00 95.31 99 GLY A CA 1
ATOM 700 C C . GLY A 1 99 ? 8.068 -3.894 -21.431 1.00 95.31 99 GLY A C 1
ATOM 701 O O . GLY A 1 99 ? 8.602 -4.775 -22.101 1.00 95.31 99 GLY A O 1
ATOM 702 N N . ASP A 1 100 ? 8.595 -2.681 -21.272 1.00 95.31 100 ASP A N 1
ATOM 703 C CA . ASP A 1 100 ? 9.863 -2.240 -21.847 1.00 95.31 100 ASP A CA 1
ATOM 704 C C . ASP A 1 100 ? 10.500 -1.176 -20.944 1.00 95.31 100 ASP A C 1
ATOM 706 O O . ASP A 1 100 ? 9.975 -0.076 -20.786 1.00 95.31 100 ASP A O 1
ATOM 710 N N . VAL A 1 101 ? 11.654 -1.492 -20.353 1.00 94.12 101 VAL A N 1
ATOM 711 C CA . VAL A 1 101 ? 12.385 -0.575 -19.462 1.00 94.12 101 VAL A CA 1
ATOM 712 C C . VAL A 1 101 ? 12.884 0.685 -20.188 1.00 94.12 101 VAL A C 1
ATOM 714 O O . VAL A 1 101 ? 13.128 1.708 -19.548 1.00 94.12 101 VAL A O 1
ATOM 717 N N . THR A 1 102 ? 13.007 0.655 -21.518 1.00 94.50 102 THR A N 1
ATOM 718 C CA . THR A 1 102 ? 13.403 1.828 -22.316 1.00 94.50 102 THR A CA 1
ATOM 719 C C . THR A 1 102 ? 12.235 2.762 -22.642 1.00 94.50 102 THR A C 1
ATOM 721 O O . THR A 1 102 ? 12.459 3.938 -22.929 1.00 94.50 102 THR A O 1
ATOM 724 N N . ALA A 1 103 ? 10.998 2.267 -22.542 1.00 95.06 103 ALA A N 1
ATOM 725 C CA . ALA A 1 103 ? 9.767 3.010 -22.797 1.00 95.06 103 ALA A CA 1
ATOM 726 C C . ALA A 1 103 ? 8.673 2.667 -21.758 1.00 95.06 103 ALA A C 1
ATOM 728 O O . ALA A 1 103 ? 7.603 2.176 -22.127 1.00 95.06 103 ALA A O 1
ATOM 729 N N . PRO A 1 104 ? 8.925 2.908 -20.457 1.00 95.69 104 PRO A N 1
ATOM 730 C CA . PRO A 1 104 ? 7.989 2.550 -19.398 1.00 95.69 104 PRO A CA 1
ATOM 731 C C . PRO A 1 104 ? 6.716 3.399 -19.454 1.00 95.69 104 PRO A C 1
ATOM 733 O O . PRO A 1 104 ? 6.737 4.583 -19.807 1.00 95.69 104 PRO A O 1
ATOM 736 N N . VAL A 1 105 ? 5.599 2.807 -19.037 1.00 96.25 105 VAL A N 1
ATOM 737 C CA . VAL A 1 105 ? 4.292 3.472 -18.940 1.00 96.25 105 VAL A CA 1
ATOM 738 C C . VAL A 1 105 ? 3.876 3.692 -17.484 1.00 96.25 105 VAL A C 1
ATOM 740 O O . VAL A 1 105 ? 4.434 3.111 -16.560 1.00 96.25 105 VAL A O 1
ATOM 743 N N . ALA A 1 106 ? 2.870 4.538 -17.248 1.00 92.50 106 ALA A N 1
ATOM 744 C CA . ALA A 1 106 ? 2.455 4.932 -15.894 1.00 92.50 106 ALA A CA 1
ATOM 745 C C . ALA A 1 106 ? 1.941 3.774 -15.010 1.00 92.50 106 ALA A C 1
ATOM 747 O O . ALA A 1 106 ? 1.849 3.926 -13.796 1.00 92.50 106 ALA A O 1
ATOM 748 N N . THR A 1 107 ? 1.582 2.632 -15.602 1.00 92.94 107 THR A N 1
ATOM 749 C CA . THR A 1 107 ? 1.115 1.433 -14.886 1.00 92.94 107 THR A CA 1
ATOM 750 C C . THR A 1 107 ? 2.228 0.436 -14.571 1.00 92.94 107 THR A C 1
ATOM 752 O O . THR A 1 107 ? 1.979 -0.554 -13.882 1.00 92.94 107 THR A O 1
ATOM 755 N N . ASP A 1 108 ? 3.438 0.668 -15.077 1.00 96.81 108 ASP A N 1
AT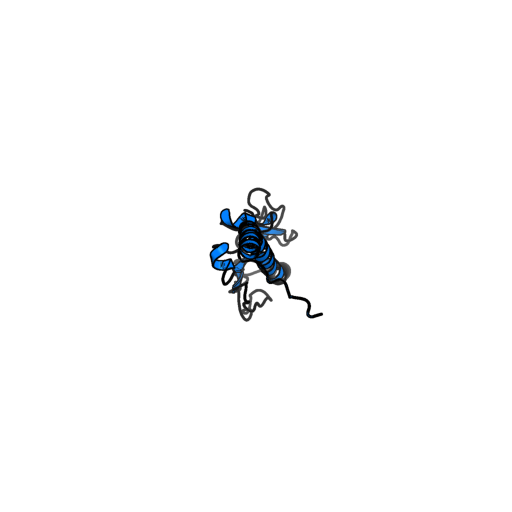OM 756 C CA . ASP A 1 108 ? 4.564 -0.242 -14.894 1.00 96.81 108 ASP A CA 1
ATOM 757 C C . ASP A 1 108 ? 5.117 -0.153 -13.469 1.00 96.81 108 ASP A C 1
ATOM 759 O O . ASP A 1 108 ? 5.228 0.926 -12.887 1.00 96.81 108 ASP A O 1
ATOM 763 N N . GLY A 1 109 ? 5.465 -1.302 -12.882 1.00 96.69 109 GLY A N 1
ATOM 764 C CA . GLY A 1 109 ? 6.041 -1.362 -11.534 1.00 96.69 109 GLY A CA 1
ATOM 765 C C . GLY A 1 109 ? 5.103 -0.930 -10.399 1.00 96.69 109 GLY A C 1
ATOM 766 O O . GLY A 1 109 ? 5.557 -0.805 -9.259 1.00 96.69 109 GLY A O 1
ATOM 767 N N . VAL A 1 110 ? 3.813 -0.696 -10.674 1.00 98.31 110 VAL A N 1
ATOM 768 C CA . VAL A 1 110 ? 2.814 -0.343 -9.655 1.00 98.31 110 VAL A CA 1
ATOM 769 C C . VAL A 1 110 ? 2.742 -1.438 -8.599 1.00 98.31 110 VAL A C 1
ATOM 771 O O . VAL A 1 110 ? 2.509 -2.608 -8.909 1.00 98.31 110 VAL A O 1
ATOM 774 N N . ILE A 1 111 ? 2.896 -1.047 -7.336 1.00 98.56 111 ILE A N 1
ATOM 775 C CA . ILE A 1 111 ? 2.766 -1.957 -6.202 1.00 98.56 111 ILE A CA 1
ATOM 776 C C . ILE A 1 111 ? 1.319 -1.929 -5.721 1.00 98.56 111 ILE A C 1
ATOM 778 O O . ILE A 1 111 ? 0.786 -0.870 -5.395 1.00 98.56 111 ILE A O 1
ATOM 782 N N . THR A 1 112 ? 0.695 -3.098 -5.636 1.00 98.44 112 THR A N 1
ATOM 783 C CA . THR A 1 112 ? -0.676 -3.274 -5.151 1.00 98.44 112 THR A CA 1
ATOM 784 C C . THR A 1 112 ? -0.654 -3.973 -3.798 1.00 98.44 112 THR A C 1
ATOM 786 O O . THR A 1 112 ? -0.319 -5.155 -3.706 1.00 98.44 112 THR A O 1
ATOM 789 N N . ILE A 1 113 ? -1.029 -3.247 -2.745 1.00 98.31 113 ILE A N 1
ATOM 790 C CA . ILE A 1 113 ? -1.149 -3.777 -1.384 1.00 98.31 113 ILE A CA 1
ATOM 791 C C . ILE A 1 113 ? -2.588 -4.236 -1.173 1.00 98.31 113 ILE A C 1
ATOM 793 O O . ILE A 1 113 ? -3.502 -3.414 -1.056 1.00 98.31 113 ILE A O 1
ATOM 797 N N . THR A 1 114 ? -2.787 -5.548 -1.078 1.00 97.62 114 THR A N 1
ATOM 798 C CA . THR A 1 114 ? -4.095 -6.140 -0.786 1.00 97.62 114 THR A CA 1
ATOM 799 C C . THR A 1 114 ? -4.163 -6.509 0.687 1.00 97.62 114 THR A C 1
ATOM 801 O O . THR A 1 114 ? -3.346 -7.285 1.180 1.00 97.62 114 THR A O 1
ATOM 804 N N . TYR A 1 115 ? -5.143 -5.966 1.405 1.00 97.25 115 TYR A N 1
ATOM 805 C CA . TYR A 1 115 ? -5.338 -6.253 2.825 1.00 97.25 115 TYR A CA 1
ATOM 806 C C . TYR A 1 115 ? -6.190 -7.508 3.055 1.00 97.25 115 TYR A C 1
ATOM 808 O O . TYR A 1 115 ? -6.953 -7.923 2.186 1.00 97.25 115 TYR A O 1
ATOM 816 N N . ALA A 1 116 ? -6.071 -8.095 4.246 1.00 96.00 116 ALA A N 1
ATOM 817 C CA . ALA A 1 116 ? -6.786 -9.292 4.682 1.00 96.00 116 ALA A CA 1
ATOM 818 C C . ALA A 1 116 ? -7.760 -9.001 5.843 1.00 96.00 116 ALA A C 1
ATOM 820 O O . ALA A 1 116 ? -7.727 -7.940 6.478 1.00 96.00 116 ALA A O 1
ATOM 821 N N . GLY A 1 117 ? -8.640 -9.965 6.129 1.00 93.88 117 GLY A N 1
ATOM 822 C CA . GLY A 1 117 ? -9.545 -9.936 7.280 1.00 93.88 117 GLY A CA 1
ATOM 823 C C . GLY A 1 117 ? -10.430 -8.686 7.332 1.00 93.88 117 GLY A C 1
ATOM 824 O O . GLY A 1 117 ? -10.989 -8.255 6.327 1.00 93.88 117 GLY A O 1
ATOM 825 N N . GLN A 1 118 ? -10.537 -8.077 8.517 1.00 90.81 118 GLN A N 1
ATOM 826 C CA . GLN A 1 118 ? -11.359 -6.880 8.735 1.00 90.81 118 GLN A CA 1
ATOM 827 C C . GLN A 1 118 ? -10.938 -5.688 7.858 1.00 90.81 118 GLN A C 1
ATOM 829 O O . GLN A 1 118 ? -11.776 -4.854 7.513 1.00 90.81 118 GLN A O 1
ATOM 834 N N . LEU A 1 119 ? -9.656 -5.568 7.493 1.00 93.12 119 LEU A N 1
ATOM 835 C CA . LEU A 1 119 ? -9.211 -4.470 6.633 1.00 93.12 119 LEU A CA 1
ATOM 836 C C . LEU A 1 119 ? -9.709 -4.651 5.201 1.00 93.12 119 LEU A C 1
ATOM 838 O O . LEU A 1 119 ? -10.108 -3.662 4.594 1.00 93.12 119 LEU A O 1
ATOM 842 N N . ALA A 1 120 ? -9.767 -5.888 4.697 1.00 93.88 120 ALA A N 1
ATOM 843 C CA . ALA A 1 120 ? -10.313 -6.175 3.370 1.00 93.88 120 ALA A CA 1
ATOM 844 C C . ALA A 1 120 ? -11.767 -5.688 3.249 1.00 93.88 120 ALA A C 1
ATOM 846 O O . ALA A 1 120 ? -12.122 -5.009 2.288 1.00 93.88 120 ALA A O 1
ATOM 847 N N . THR A 1 121 ? -12.589 -5.955 4.269 1.00 92.56 121 THR A N 1
ATOM 848 C CA . THR A 1 121 ? -13.996 -5.525 4.296 1.00 92.56 121 THR A CA 1
ATOM 849 C C . THR A 1 121 ? -14.167 -4.036 4.583 1.00 92.56 121 THR A C 1
ATOM 851 O O . THR A 1 121 ? -15.170 -3.455 4.191 1.00 92.56 121 THR A O 1
ATOM 854 N N . THR A 1 122 ? -13.224 -3.416 5.298 1.00 92.50 122 THR A N 1
ATOM 855 C CA . THR A 1 122 ? -13.318 -1.997 5.674 1.00 92.50 122 THR A CA 1
ATOM 856 C C . THR A 1 122 ? -12.831 -1.071 4.565 1.00 92.50 122 THR A C 1
ATOM 858 O O . THR A 1 122 ? -13.446 -0.038 4.320 1.00 92.50 122 THR A O 1
ATOM 861 N N . LEU A 1 123 ? -11.709 -1.409 3.923 1.00 93.12 123 LEU A N 1
ATOM 862 C CA . LEU A 1 123 ? -11.101 -0.585 2.879 1.00 93.12 123 LEU A CA 1
ATOM 863 C C . LEU A 1 123 ? -11.732 -0.839 1.515 1.00 93.12 123 LEU A C 1
ATOM 865 O O . LEU A 1 123 ? -11.824 0.091 0.716 1.00 93.12 123 LEU A O 1
ATOM 869 N N . THR A 1 124 ? -12.163 -2.079 1.247 1.00 92.19 124 THR A N 1
ATOM 870 C CA . THR A 1 124 ? -12.817 -2.544 0.004 1.00 92.19 124 THR A CA 1
ATOM 871 C C . THR A 1 124 ? -12.023 -2.349 -1.297 1.00 92.19 124 THR A C 1
ATOM 873 O O . THR A 1 124 ? -12.460 -2.799 -2.350 1.00 92.19 124 THR A O 1
ATOM 876 N N . ALA A 1 125 ? -10.840 -1.739 -1.225 1.00 94.25 125 ALA A N 1
ATOM 877 C CA . ALA A 1 125 ? -9.902 -1.553 -2.321 1.00 94.25 125 ALA A CA 1
ATOM 878 C C . ALA A 1 125 ? -8.455 -1.658 -1.813 1.00 94.25 125 ALA A C 1
ATOM 880 O O . ALA A 1 125 ? -8.191 -1.350 -0.642 1.00 94.25 125 ALA A O 1
ATOM 881 N N . PRO A 1 126 ? -7.516 -2.089 -2.675 1.00 96.50 126 PRO A N 1
ATOM 882 C CA . PRO A 1 126 ? -6.102 -2.079 -2.346 1.00 96.50 126 PRO A CA 1
ATOM 883 C C . PRO A 1 126 ? -5.556 -0.649 -2.310 1.00 96.50 126 PRO A C 1
ATOM 885 O O . PRO A 1 126 ? -6.119 0.270 -2.910 1.00 96.50 126 PRO A O 1
ATOM 888 N N . ILE A 1 127 ? -4.416 -0.483 -1.643 1.00 97.50 127 ILE A N 1
ATOM 889 C CA . ILE A 1 127 ? -3.593 0.714 -1.823 1.00 97.50 127 ILE A CA 1
ATOM 890 C C . ILE A 1 127 ? -2.653 0.470 -2.997 1.00 97.50 127 ILE A C 1
ATOM 892 O O . ILE A 1 127 ? -1.993 -0.569 -3.064 1.00 97.50 127 ILE A O 1
ATOM 896 N N . LEU A 1 128 ? -2.589 1.442 -3.899 1.00 97.69 128 LEU A N 1
ATOM 897 C CA . LEU A 1 128 ? -1.716 1.428 -5.064 1.00 97.69 128 LEU A CA 1
ATOM 898 C C . LEU A 1 128 ? -0.565 2.401 -4.815 1.00 97.69 128 LEU A C 1
ATOM 900 O O . LEU A 1 128 ? -0.789 3.556 -4.451 1.00 97.69 128 LEU A O 1
ATOM 904 N N . LEU A 1 129 ? 0.665 1.928 -4.991 1.00 98.25 129 LEU A N 1
ATOM 905 C CA . LEU A 1 129 ? 1.860 2.761 -4.979 1.00 98.25 129 LEU A CA 1
ATOM 906 C C . LEU A 1 129 ? 2.412 2.806 -6.397 1.00 98.25 129 LEU A C 1
ATOM 908 O O . LEU A 1 129 ? 2.931 1.808 -6.898 1.00 98.25 129 LEU A O 1
ATOM 912 N N . THR A 1 130 ? 2.294 3.963 -7.030 1.00 97.94 130 THR A N 1
ATOM 913 C CA . THR A 1 130 ? 2.663 4.141 -8.435 1.00 97.94 130 THR A CA 1
ATOM 914 C C . THR A 1 130 ? 4.058 4.745 -8.518 1.00 97.94 130 THR A C 1
ATOM 916 O O . THR A 1 130 ? 4.233 5.886 -8.074 1.00 97.94 130 THR A O 1
ATOM 919 N N . PRO A 1 131 ? 5.062 4.021 -9.039 1.00 98.00 131 PRO A N 1
ATOM 920 C CA . PRO A 1 131 ? 6.365 4.607 -9.287 1.00 98.00 131 PRO A CA 1
ATOM 921 C C . PRO A 1 131 ? 6.310 5.521 -10.513 1.00 98.00 131 PRO A C 1
ATOM 923 O O . PRO A 1 131 ? 5.497 5.348 -11.418 1.00 98.00 131 PRO A O 1
ATOM 926 N N . GLY A 1 132 ? 7.209 6.491 -10.565 1.00 97.38 132 GLY A N 1
ATOM 927 C CA . GLY A 1 132 ? 7.353 7.355 -11.725 1.00 97.38 132 GLY A CA 1
ATOM 928 C C . GLY A 1 132 ? 8.488 8.341 -11.547 1.00 97.38 132 GLY A C 1
ATOM 929 O O . GLY A 1 132 ? 9.398 8.120 -10.747 1.00 97.38 132 GLY A O 1
ATOM 930 N N . SER A 1 133 ? 8.424 9.441 -12.283 1.00 96.44 133 SER A N 1
ATOM 931 C CA . SER A 1 133 ? 9.396 10.529 -12.218 1.00 96.44 133 SER A CA 1
ATOM 932 C C . SER A 1 133 ? 8.707 11.898 -12.163 1.00 96.44 133 SER A C 1
ATOM 934 O O . SER A 1 133 ? 7.500 12.028 -12.388 1.00 96.44 133 SER A O 1
ATOM 936 N N . GLY A 1 134 ? 9.481 12.934 -11.831 1.00 95.25 134 GLY A N 1
ATOM 937 C CA . GLY A 1 134 ? 8.981 14.304 -11.696 1.00 95.25 134 GLY A CA 1
ATOM 938 C C . GLY A 1 134 ? 8.257 14.556 -10.370 1.00 95.25 134 GLY A C 1
ATOM 939 O O . GLY A 1 134 ? 8.533 13.909 -9.365 1.00 95.25 134 GLY A O 1
ATOM 940 N N . ALA A 1 135 ? 7.356 15.538 -10.348 1.00 94.81 135 ALA A N 1
ATOM 941 C CA . ALA A 1 135 ? 6.558 15.847 -9.163 1.00 94.81 135 ALA A CA 1
ATOM 942 C C . ALA A 1 135 ? 5.377 14.876 -9.023 1.00 94.81 135 ALA A C 1
ATOM 944 O O . ALA A 1 135 ? 4.812 14.431 -10.021 1.00 94.81 135 ALA A O 1
ATOM 945 N N . VAL A 1 136 ? 4.976 14.580 -7.786 1.00 95.56 136 VAL A N 1
ATOM 946 C CA . VAL A 1 136 ? 3.703 13.899 -7.513 1.00 95.56 136 VAL A CA 1
ATOM 947 C C . VAL A 1 136 ? 2.602 14.956 -7.486 1.00 95.56 136 VAL A C 1
ATOM 949 O O . VAL A 1 136 ? 2.743 15.987 -6.838 1.00 95.56 136 VAL A O 1
ATOM 952 N N . SER A 1 137 ? 1.529 14.720 -8.230 1.00 93.75 137 SER A N 1
ATOM 953 C CA . SER A 1 137 ? 0.393 15.629 -8.340 1.00 93.75 137 SER A CA 1
ATOM 954 C C . SER A 1 137 ? -0.424 15.659 -7.045 1.00 93.75 137 SER A C 1
ATOM 956 O O . SER A 1 137 ? -0.926 14.628 -6.604 1.00 93.75 137 SER A O 1
ATOM 958 N N . ASP A 1 138 ? -0.658 16.856 -6.503 1.00 90.00 138 ASP A N 1
ATOM 959 C CA . ASP A 1 138 ? -1.524 17.070 -5.331 1.00 90.00 138 ASP A CA 1
ATOM 960 C C . ASP A 1 138 ? -3.024 16.881 -5.629 1.00 90.00 138 ASP A C 1
ATOM 962 O O . ASP A 1 138 ? -3.851 17.001 -4.729 1.00 90.00 138 ASP A O 1
ATOM 966 N N . THR A 1 139 ? -3.400 16.620 -6.887 1.00 90.88 139 THR A N 1
ATOM 967 C CA . THR A 1 139 ? -4.795 16.386 -7.297 1.00 90.88 139 THR A CA 1
ATOM 968 C C . THR A 1 139 ? -5.092 14.923 -7.590 1.00 90.88 139 THR A C 1
ATOM 970 O O . THR A 1 139 ? -6.216 14.483 -7.370 1.00 90.88 139 THR A O 1
ATOM 973 N N . THR A 1 140 ? -4.108 14.173 -8.085 1.00 91.88 140 THR A N 1
ATOM 974 C CA . THR A 1 140 ? -4.277 12.760 -8.466 1.00 91.88 140 THR A CA 1
ATOM 975 C C . THR A 1 140 ? -3.483 11.801 -7.587 1.00 91.88 140 THR A C 1
ATOM 977 O O . THR A 1 140 ? -3.712 10.599 -7.653 1.00 91.88 140 THR A O 1
ATOM 980 N N . GLY A 1 141 ? -2.527 12.293 -6.793 1.00 93.00 141 GLY A N 1
ATOM 981 C CA . GLY A 1 141 ? -1.619 11.450 -6.017 1.00 93.00 141 GLY A CA 1
ATOM 982 C C . GLY A 1 141 ? -0.648 10.637 -6.874 1.00 93.00 141 GLY A C 1
ATOM 983 O O . GLY A 1 141 ? 0.007 9.740 -6.345 1.00 93.00 141 GLY A O 1
ATOM 984 N N . LEU A 1 142 ? -0.552 10.921 -8.179 1.00 96.19 142 LEU A N 1
ATOM 985 C CA . LEU A 1 142 ? 0.268 10.185 -9.141 1.00 96.19 142 LEU A CA 1
ATOM 986 C C . LEU A 1 142 ? 1.502 10.993 -9.578 1.00 96.19 142 LEU A C 1
ATOM 988 O O . LEU A 1 142 ? 1.448 12.226 -9.609 1.00 96.19 142 LEU A O 1
ATOM 992 N N . PRO A 1 143 ? 2.614 10.327 -9.935 1.00 97.00 143 PRO A N 1
ATOM 993 C CA . PRO A 1 143 ? 3.757 10.977 -10.573 1.00 97.00 143 PRO A CA 1
ATOM 994 C C . PRO A 1 143 ? 3.379 11.657 -11.897 1.00 97.00 143 PRO A C 1
ATOM 996 O O . PRO A 1 143 ? 2.542 11.154 -12.644 1.00 97.00 143 PRO A O 1
ATOM 999 N N . ALA A 1 144 ? 4.035 12.775 -12.212 1.00 95.31 144 ALA A N 1
ATOM 1000 C CA . ALA A 1 144 ? 3.802 13.533 -13.443 1.00 95.31 144 ALA A CA 1
ATOM 1001 C C . ALA A 1 144 ? 4.199 12.771 -14.720 1.00 95.31 144 ALA A C 1
ATOM 1003 O O . ALA A 1 144 ? 3.667 13.052 -15.793 1.00 95.31 144 ALA A O 1
ATOM 1004 N N . ALA A 1 145 ? 5.136 11.826 -14.615 1.00 96.12 145 ALA A N 1
ATOM 1005 C CA . ALA A 1 145 ? 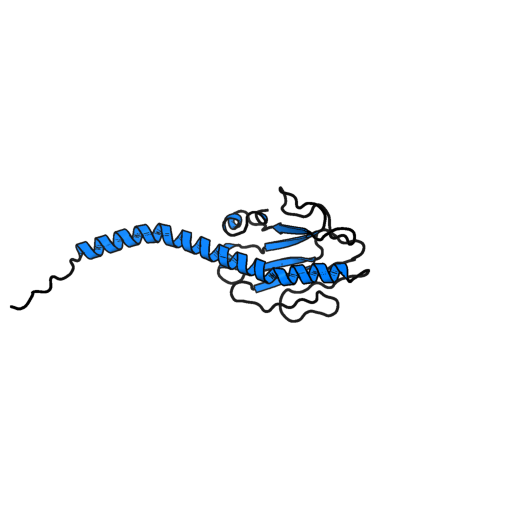5.576 10.982 -15.717 1.00 96.12 145 ALA A CA 1
ATOM 1006 C C . ALA A 1 145 ? 5.882 9.556 -15.238 1.00 96.12 145 ALA A C 1
ATOM 1008 O O . ALA A 1 145 ? 6.099 9.317 -14.046 1.00 96.12 145 ALA A O 1
ATOM 1009 N N . ALA A 1 146 ? 5.933 8.614 -16.183 1.00 96.25 146 ALA A N 1
ATOM 1010 C CA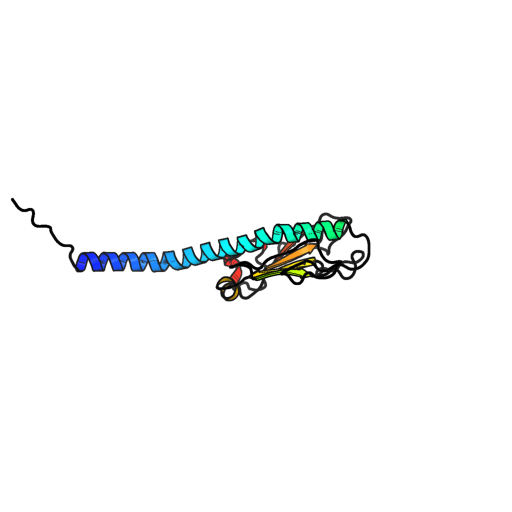 . ALA A 1 146 ? 6.384 7.248 -15.930 1.00 96.25 146 ALA A CA 1
ATOM 1011 C C . ALA A 1 146 ? 7.844 7.214 -15.437 1.00 96.25 146 ALA A C 1
ATOM 1013 O O . ALA A 1 146 ? 8.535 8.238 -15.364 1.00 96.25 146 ALA A O 1
ATOM 1014 N N . LEU A 1 147 ? 8.314 6.025 -15.063 1.00 95.62 147 LEU A N 1
ATOM 1015 C CA . LEU A 1 147 ? 9.704 5.804 -14.672 1.00 95.62 147 LEU A CA 1
ATOM 1016 C C . LEU A 1 147 ? 10.674 6.324 -15.749 1.00 95.62 147 LEU A C 1
ATOM 1018 O O . LEU A 1 147 ? 10.390 6.286 -16.939 1.00 95.62 147 LEU A O 1
ATOM 1022 N N . SER A 1 148 ? 11.831 6.838 -15.344 1.00 93.81 148 SER A N 1
ATOM 1023 C CA . SER A 1 148 ? 12.850 7.313 -16.283 1.00 93.81 148 SER A CA 1
ATOM 1024 C C . SER A 1 148 ? 14.224 7.115 -15.677 1.00 93.81 148 SER A C 1
ATOM 1026 O O . SER A 1 148 ? 14.462 7.538 -14.550 1.00 93.81 148 SER A O 1
ATOM 1028 N N . GLN A 1 149 ? 15.142 6.491 -16.419 1.00 88.75 149 GLN A N 1
ATOM 1029 C CA . GLN A 1 149 ? 16.511 6.257 -15.940 1.00 88.75 149 GLN A CA 1
ATOM 1030 C C . GLN A 1 149 ? 17.299 7.564 -15.749 1.00 88.75 149 GLN A C 1
ATOM 1032 O O . GLN A 1 149 ? 18.308 7.587 -15.052 1.00 88.75 149 GLN A O 1
ATOM 1037 N N . ALA A 1 150 ? 16.829 8.668 -16.339 1.00 88.19 150 ALA A N 1
ATOM 1038 C CA . ALA A 1 150 ? 17.436 9.989 -16.206 1.00 88.19 150 ALA A CA 1
ATOM 1039 C C . ALA A 1 150 ? 16.898 10.798 -15.009 1.00 88.19 150 ALA A C 1
ATOM 1041 O O . ALA A 1 150 ? 17.288 11.952 -14.832 1.00 88.19 150 ALA A O 1
ATOM 1042 N N . ALA A 1 151 ? 15.984 10.239 -14.208 1.00 92.00 151 ALA A N 1
ATOM 1043 C CA . ALA A 1 151 ? 15.314 10.952 -13.127 1.00 92.00 151 ALA A CA 1
ATOM 1044 C C . ALA A 1 151 ? 15.213 10.102 -11.848 1.00 92.00 151 ALA A C 1
ATOM 1046 O O . ALA A 1 151 ? 15.159 8.874 -11.917 1.00 92.00 151 ALA A O 1
ATOM 1047 N N . PRO A 1 152 ? 15.154 10.733 -10.661 1.00 93.25 152 PRO A N 1
ATOM 1048 C CA . PRO A 1 152 ? 14.884 10.010 -9.427 1.00 93.25 152 PRO A CA 1
ATOM 1049 C C . PRO A 1 152 ? 13.481 9.391 -9.451 1.00 93.25 152 PRO A C 1
ATOM 1051 O O . PRO A 1 152 ? 12.525 10.000 -9.940 1.00 93.25 152 PRO A O 1
ATOM 1054 N N . VAL A 1 153 ? 13.357 8.197 -8.866 1.00 96.12 153 VAL A N 1
ATOM 1055 C CA . VAL A 1 153 ? 12.067 7.519 -8.705 1.00 96.12 153 VAL A CA 1
ATOM 1056 C C . VAL A 1 153 ? 11.259 8.211 -7.612 1.00 96.12 153 VAL A C 1
ATOM 1058 O O . VAL A 1 153 ? 11.684 8.278 -6.456 1.00 96.12 153 VAL A O 1
ATOM 1061 N N . VAL A 1 154 ? 10.067 8.682 -7.965 1.00 96.62 154 VAL A N 1
ATOM 1062 C CA . VAL A 1 154 ? 9.066 9.189 -7.019 1.00 96.62 154 VAL A CA 1
ATOM 1063 C C . VAL A 1 154 ? 7.902 8.213 -6.902 1.00 96.62 154 VAL A C 1
ATOM 1065 O O . VAL A 1 154 ? 7.669 7.398 -7.792 1.00 96.62 154 VAL A O 1
ATOM 1068 N N . TRP A 1 155 ? 7.169 8.295 -5.792 1.00 97.38 155 TRP A N 1
ATOM 1069 C CA . TRP A 1 155 ? 6.077 7.376 -5.484 1.00 97.38 155 TRP A CA 1
ATOM 1070 C C . TRP A 1 155 ? 4.777 8.127 -5.247 1.00 97.38 155 TRP A C 1
ATOM 1072 O O . TRP A 1 155 ? 4.644 8.841 -4.252 1.00 97.38 155 TRP A O 1
ATOM 1082 N N . GLY A 1 156 ? 3.811 7.893 -6.126 1.00 96.69 156 GLY A N 1
ATOM 1083 C CA . GLY A 1 156 ? 2.413 8.184 -5.862 1.00 96.69 156 GLY A CA 1
ATOM 1084 C C . GLY A 1 156 ? 1.797 7.169 -4.904 1.00 96.69 156 GLY A C 1
ATOM 1085 O O . GLY A 1 156 ? 2.288 6.044 -4.773 1.00 96.69 156 GLY A O 1
ATOM 1086 N N . CYS A 1 157 ? 0.724 7.563 -4.226 1.00 97.25 157 CYS A N 1
ATOM 1087 C CA . CYS A 1 157 ? -0.088 6.663 -3.416 1.00 97.25 157 CYS A CA 1
ATOM 1088 C C . CYS A 1 157 ? -1.563 6.994 -3.625 1.00 97.25 157 CYS A C 1
ATOM 1090 O O . CYS A 1 157 ? -1.949 8.156 -3.527 1.00 97.25 157 CYS A O 1
ATOM 1092 N N . THR A 1 158 ? -2.387 5.983 -3.878 1.00 96.88 158 THR A N 1
ATOM 1093 C CA . THR A 1 158 ? -3.821 6.169 -4.133 1.00 96.88 158 THR A CA 1
ATOM 1094 C C . THR A 1 158 ? -4.637 5.041 -3.504 1.00 96.88 158 THR A C 1
ATOM 1096 O O . THR A 1 158 ? -4.156 3.912 -3.347 1.00 96.88 158 THR A O 1
ATOM 1099 N N . ILE A 1 159 ? -5.895 5.327 -3.173 1.00 95.56 159 ILE A N 1
ATOM 1100 C CA . ILE A 1 159 ? -6.905 4.335 -2.801 1.00 95.56 159 ILE A CA 1
ATOM 1101 C C . ILE A 1 159 ? -8.228 4.724 -3.460 1.00 95.56 159 ILE A C 1
ATOM 1103 O O . ILE A 1 159 ? -8.832 5.735 -3.123 1.00 95.56 159 ILE A O 1
ATOM 1107 N N . GLY A 1 160 ? -8.736 3.883 -4.361 1.00 88.31 160 GLY A N 1
ATOM 1108 C CA . GLY A 1 160 ? -9.910 4.203 -5.189 1.00 88.31 160 GLY A CA 1
ATOM 1109 C C . GLY A 1 160 ? -11.261 4.278 -4.457 1.00 88.31 160 GLY A C 1
ATOM 1110 O O . GLY A 1 160 ? -12.303 4.157 -5.093 1.00 88.31 160 GLY A O 1
ATOM 1111 N N . VAL A 1 161 ? -11.273 4.419 -3.126 1.00 92.62 161 VAL A N 1
ATOM 1112 C CA . VAL A 1 161 ? -12.482 4.434 -2.289 1.00 92.62 161 VAL A CA 1
ATOM 1113 C C . VAL A 1 161 ? -12.417 5.605 -1.299 1.00 92.62 161 VAL A C 1
ATOM 1115 O O . VAL A 1 161 ? -11.794 5.485 -0.241 1.00 92.62 161 VAL A O 1
ATOM 1118 N N . PRO A 1 162 ? -13.114 6.728 -1.566 1.00 92.38 162 PRO A N 1
ATOM 1119 C CA . PRO A 1 162 ? -13.096 7.907 -0.693 1.00 92.38 162 PRO A CA 1
ATOM 1120 C C . PRO A 1 162 ? -13.556 7.644 0.748 1.00 92.38 162 PRO A C 1
ATOM 1122 O O . PRO A 1 162 ? -13.055 8.256 1.692 1.00 92.38 162 PRO A O 1
ATOM 1125 N N . ALA A 1 163 ? -14.464 6.681 0.957 1.00 92.75 163 ALA A N 1
ATOM 1126 C CA . ALA A 1 163 ? -14.900 6.266 2.296 1.00 92.75 163 ALA A CA 1
ATOM 1127 C C . ALA A 1 163 ? -13.738 5.733 3.166 1.00 92.75 163 ALA A C 1
ATOM 1129 O O . ALA A 1 163 ? -13.795 5.790 4.401 1.00 92.75 163 ALA A O 1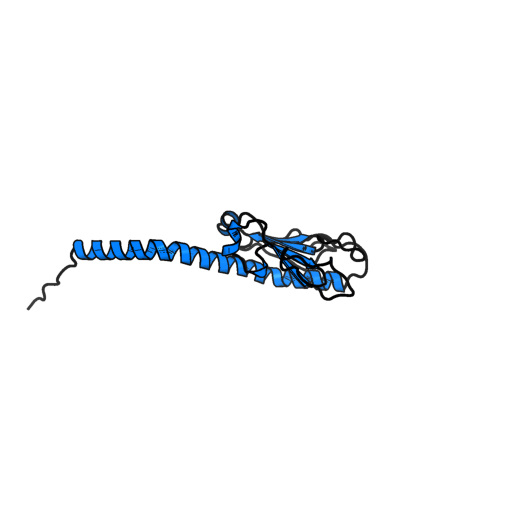
ATOM 1130 N N . SER A 1 164 ? -12.661 5.277 2.522 1.00 94.06 164 SER A N 1
ATOM 1131 C CA . SER A 1 164 ? -11.454 4.733 3.140 1.00 94.06 164 SER A CA 1
ATOM 1132 C C . SER A 1 164 ? -10.408 5.803 3.475 1.00 94.06 164 SER A C 1
ATOM 1134 O O . SER A 1 164 ? -9.453 5.511 4.192 1.00 94.06 164 SER A O 1
ATOM 1136 N N . PHE A 1 165 ? -10.591 7.063 3.052 1.00 94.88 165 PHE A N 1
ATOM 1137 C CA . PHE A 1 165 ? -9.615 8.147 3.258 1.00 94.88 165 PHE A CA 1
ATOM 1138 C C . PHE A 1 165 ? -9.295 8.416 4.725 1.00 94.88 165 PHE A C 1
ATOM 1140 O O . PHE A 1 165 ? -8.163 8.750 5.076 1.00 94.88 165 PHE A O 1
ATOM 1147 N N . LYS A 1 166 ? -10.271 8.211 5.614 1.00 93.81 166 LYS A N 1
ATOM 1148 C CA . LYS A 1 166 ? -10.038 8.324 7.056 1.00 93.81 166 LYS A CA 1
ATOM 1149 C C . LYS A 1 166 ? -9.041 7.276 7.560 1.00 93.81 166 LYS A C 1
ATOM 1151 O O . LYS A 1 166 ? -8.388 7.521 8.564 1.00 93.81 166 LYS A O 1
ATOM 1156 N N . TYR A 1 167 ? -8.881 6.142 6.887 1.00 95.56 167 TYR A N 1
ATOM 1157 C CA . TYR A 1 167 ? -8.004 5.058 7.326 1.00 95.56 167 TYR A CA 1
ATOM 1158 C C . TYR A 1 167 ? -6.592 5.100 6.735 1.00 95.56 167 TYR A C 1
ATOM 1160 O O . TYR A 1 167 ? -5.733 4.357 7.202 1.00 95.56 167 TYR A O 1
ATOM 1168 N N . VAL A 1 168 ? -6.334 5.971 5.757 1.00 95.56 168 VAL A N 1
ATOM 1169 C CA . VAL A 1 168 ? -5.038 6.062 5.072 1.00 95.56 168 VAL A CA 1
ATOM 1170 C C . VAL A 1 168 ? -4.332 7.404 5.344 1.00 95.56 168 VAL A C 1
ATOM 1172 O O . VAL A 1 168 ? -4.985 8.401 5.704 1.00 95.56 168 VAL A O 1
ATOM 1175 N N . PRO A 1 169 ? -2.996 7.459 5.177 1.00 94.56 169 PRO A N 1
ATOM 1176 C CA . PRO A 1 169 ? -2.234 8.706 5.184 1.00 94.56 169 PRO A CA 1
ATOM 1177 C C . PRO A 1 169 ? -2.742 9.711 4.147 1.00 94.56 169 PRO A C 1
ATOM 1179 O O . PRO A 1 169 ? -3.311 9.325 3.130 1.00 94.56 169 PRO A O 1
ATOM 1182 N N . ALA A 1 170 ? -2.517 11.005 4.389 1.00 92.94 170 ALA A N 1
ATOM 1183 C CA . ALA A 1 170 ? -3.022 12.073 3.522 1.00 92.94 170 ALA A CA 1
ATOM 1184 C C . ALA A 1 170 ? -2.530 11.957 2.071 1.00 92.94 170 ALA A C 1
ATOM 1186 O O . ALA A 1 170 ? -3.309 12.170 1.151 1.00 92.94 170 ALA A O 1
ATOM 1187 N N . ASN A 1 171 ? -1.281 11.532 1.873 1.00 92.88 171 ASN A N 1
ATOM 1188 C CA . ASN A 1 171 ? -0.681 11.355 0.552 1.00 92.88 171 ASN A CA 1
ATOM 1189 C C . ASN A 1 171 ? -1.269 10.183 -0.254 1.00 92.88 171 ASN A C 1
ATOM 1191 O O . ASN A 1 171 ? -0.852 9.990 -1.385 1.00 92.88 171 ASN A O 1
ATOM 1195 N N . CYS A 1 172 ? -2.170 9.388 0.334 1.00 95.50 172 CYS A N 1
ATOM 1196 C CA . CYS A 1 172 ? -2.850 8.267 -0.315 1.00 95.50 172 CYS A CA 1
ATOM 1197 C C . CYS A 1 172 ? -4.335 8.546 -0.596 1.00 95.50 172 CYS A C 1
ATOM 1199 O O . CYS A 1 172 ? -5.050 7.639 -1.007 1.00 95.50 172 CYS A O 1
ATOM 1201 N N . ARG A 1 173 ? -4.837 9.752 -0.295 1.00 94.88 173 ARG A N 1
ATOM 1202 C CA . ARG A 1 173 ? -6.270 10.099 -0.353 1.00 94.88 173 ARG A CA 1
ATOM 1203 C C . ARG A 1 173 ? -6.682 10.599 -1.737 1.00 94.88 173 ARG A C 1
ATOM 1205 O O . ARG A 1 173 ? -7.225 11.696 -1.856 1.00 94.88 173 ARG A O 1
ATOM 1212 N N . PHE A 1 174 ? -6.401 9.786 -2.74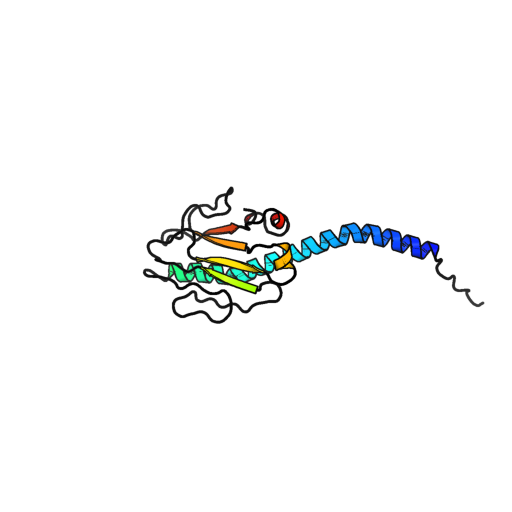6 1.00 92.62 174 PHE A N 1
ATOM 1213 C CA . PHE A 1 174 ? -6.676 10.053 -4.153 1.00 92.62 174 PHE A CA 1
ATOM 1214 C C . PHE A 1 174 ? -7.237 8.802 -4.820 1.00 92.62 174 PHE A C 1
ATOM 1216 O O . PHE A 1 174 ? -6.798 7.693 -4.422 1.00 92.62 174 PHE A O 1
#

Sequence (174 aa):
MKSMQKGFTLIELMIVVAIIGILAAIAIPAYQSYTIRTKVTEGLTLASAAKTAVAETFATRNTGAVAAYAGTGASVAGSYGYEYTAGQNVASIAIAGIGDVTAPVATDGVITITYAGQLATTLTAPILLTPGSGAVSDTTGLPAAALSQAAPVVWGCTIGVPASFKYVPANCRF

InterPro domains:
  IPR001082 Fimbrial protein pilin [PF00114] (37-173)
  IPR012902 Prokaryotic N-terminal methylation site [PF07963] (3-28)
  IPR012902 Prokaryotic N-terminal methylation site [PS00409] (6-26)
  IPR012902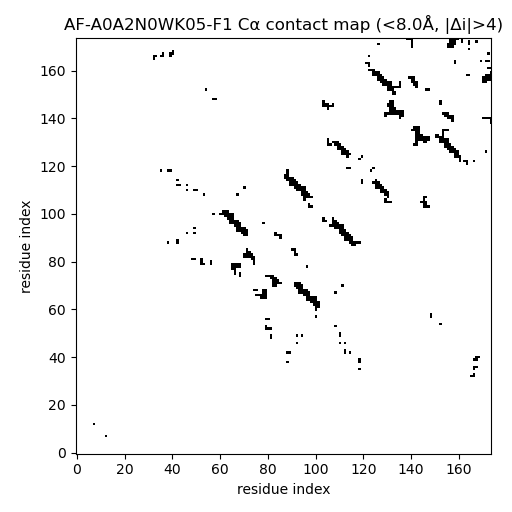 Prokaryotic N-terminal methylation site [TIGR02532] (5-28)
  IPR045584 Pilin-like [SSF54523] (8-172)

Mean predicted aligned error: 5.12 Å

pLDDT: mean 93.84, std 5.52, range [56.09, 98.56]

Organism: NCBI:txid1776741

Foldseek 3Di:
DDPDPDDDDPVNVVVVVVVVVVVCVVPVVVVVLVVLLVLLVVLVVLCVVLVVQLQVLLLPDPWAKAQKFPFADDDDPRHTPDHDHADAFWRGWIFAMAGISQDGFQRHRKTWTQTDDPNCVQLVWTKIKTKAFDDQDPVAQGHPGHHDNVGDIDIGIERPDQSCCSSYDPSHND

Secondary structure (DSSP, 8-state):
-----PPPPHHHHHHHHHHHHHHHHHHHHHHHHHHHHHHHHHHHHHHHHHHHHHHHHHHH--SS-BPPB-SSBSPPTTS-S--B---SSEEEEEE--BS-TTS--TTTT-EEEEE-HHHHHHH-S-EEEEEEEEEEPTTTSSEEE---TTS--EEEEE-S-GGGGGGS-GGG--

Solvent-accessi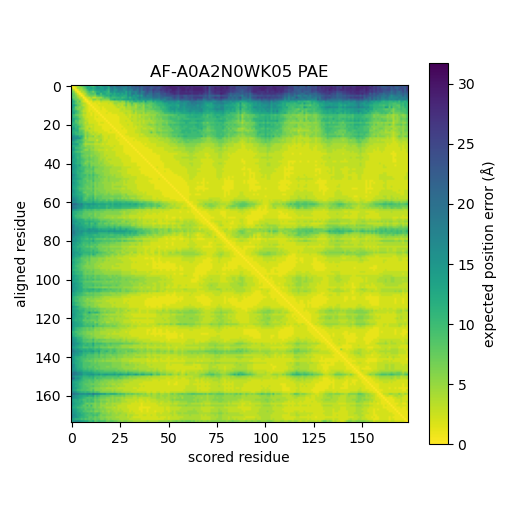ble surface area (backbone atoms only — not comparable to full-atom values): 9374 Å² total; per-residue (Å²): 133,85,82,78,81,81,76,84,53,72,65,61,51,50,52,52,51,52,54,50,51,59,52,46,68,55,48,52,61,53,51,51,50,49,54,49,29,54,54,47,49,48,48,57,58,64,43,47,59,50,52,50,23,48,52,51,50,57,73,72,44,82,62,54,59,35,44,55,41,89,14,52,50,78,56,56,90,65,32,45,87,49,69,38,78,63,50,80,55,33,49,30,58,21,28,40,32,31,83,30,61,80,68,47,48,66,68,28,48,26,30,39,39,34,47,22,67,73,50,33,74,65,42,72,56,46,44,37,37,30,42,4,13,75,58,64,36,97,81,59,23,37,36,73,38,29,53,47,95,91,47,68,81,33,75,11,24,26,30,92,37,76,89,31,38,84,42,49,61,78,70,30,64,51

Radius of gyration: 23.74 Å; Cα contacts (8 Å, |Δi|>4): 321; chains: 1; bounding box: 49×34×90 Å